Protein AF-A0A4Q4C823-F1 (afdb_monomer_lite)

Secondary structure (DSSP, 8-state):
----EEETTEEHHHHHHHHHHHHHHHHHHHHHHHGGGSS-S-B-TTSPBPS---SSPPPPP-----GGG--

Sequence (71 aa):
MVGVTFFGNFDLASLAIWLFWGFFAVLIYYLQTENMREGFPFENEDGTAASNQSVFPLPKPKTFNLPMGRG

Radius of gyration: 21.66 Å; chains: 1; bounding box: 44×40×58 Å

pLDDT: mean 91.81, std 9.26, range [48.44, 98.75]

Structure (mmCIF, N/CA/C/O backbone):
data_AF-A0A4Q4C823-F1
#
_entry.id   AF-A0A4Q4C823-F1
#
loop_
_atom_site.group_PDB
_atom_site.id
_atom_site.type_symbol
_atom_site.label_atom_id
_atom_site.label_alt_id
_atom_site.label_comp_id
_atom_site.label_asym_id
_atom_site.label_entity_id
_atom_site.label_seq_id
_atom_site.pdbx_PDB_ins_code
_atom_site.Cartn_x
_atom_site.Cartn_y
_atom_site.Cartn_z
_atom_site.occupancy
_atom_site.B_iso_or_equiv
_atom_site.auth_seq_id
_atom_site.auth_comp_id
_atom_site.auth_asym_id
_atom_site.auth_atom_id
_atom_site.pdbx_PDB_model_num
ATOM 1 N N . MET A 1 1 ? 27.545 -9.577 -32.125 1.00 48.44 1 MET A N 1
ATOM 2 C CA . MET A 1 1 ? 26.726 -9.232 -30.945 1.00 48.44 1 MET A CA 1
ATOM 3 C C . MET A 1 1 ? 25.434 -8.624 -31.445 1.00 48.44 1 MET A C 1
ATOM 5 O O . MET A 1 1 ? 25.500 -7.664 -32.199 1.00 48.44 1 MET A O 1
ATOM 9 N N . VAL A 1 2 ? 24.293 -9.233 -31.128 1.00 56.88 2 VAL A N 1
ATOM 10 C CA . VAL A 1 2 ? 22.974 -8.688 -31.484 1.00 56.88 2 VAL A CA 1
ATOM 11 C C . VAL A 1 2 ? 22.754 -7.427 -30.642 1.00 56.88 2 VAL A C 1
ATOM 13 O O . VAL A 1 2 ? 23.036 -7.448 -29.446 1.00 56.88 2 VAL A O 1
ATOM 16 N N . GLY A 1 3 ? 22.340 -6.323 -31.268 1.00 62.94 3 GLY A N 1
ATOM 17 C CA . GLY A 1 3 ? 22.095 -5.056 -30.578 1.00 62.94 3 GLY A CA 1
ATOM 18 C C . GLY A 1 3 ? 20.994 -5.219 -29.533 1.00 62.94 3 GLY A C 1
ATOM 19 O O . GLY A 1 3 ? 19.874 -5.581 -29.870 1.00 62.94 3 GLY A O 1
ATOM 20 N N . VAL A 1 4 ? 21.331 -4.987 -28.266 1.00 72.81 4 VAL A N 1
ATOM 21 C CA . VAL A 1 4 ? 20.394 -5.039 -27.128 1.00 72.81 4 VAL A CA 1
ATOM 22 C C . VAL A 1 4 ? 19.618 -3.730 -26.942 1.00 72.81 4 VAL A C 1
ATOM 24 O O . VAL A 1 4 ? 18.753 -3.644 -26.074 1.00 72.81 4 VAL A O 1
ATOM 27 N N . THR A 1 5 ? 19.938 -2.711 -27.742 1.00 78.50 5 THR A N 1
ATOM 28 C CA . THR A 1 5 ? 19.379 -1.364 -27.663 1.00 78.50 5 THR A CA 1
ATOM 29 C C . THR A 1 5 ? 18.128 -1.223 -28.531 1.00 78.50 5 THR A C 1
ATOM 31 O O . THR A 1 5 ? 18.134 -1.561 -29.714 1.00 78.50 5 THR A O 1
ATOM 34 N N . PHE A 1 6 ? 17.048 -0.706 -27.942 1.00 74.81 6 PHE A N 1
ATOM 35 C CA . PHE A 1 6 ? 15.751 -0.518 -28.604 1.00 74.81 6 PHE A CA 1
ATOM 36 C C . PHE A 1 6 ? 15.573 0.898 -29.167 1.00 74.81 6 PHE A C 1
ATOM 38 O O . PHE A 1 6 ? 15.005 1.063 -30.243 1.00 74.81 6 PHE A O 1
ATOM 45 N N . PHE A 1 7 ? 16.051 1.927 -28.455 1.00 81.69 7 PHE A N 1
ATOM 46 C CA . PHE A 1 7 ? 16.026 3.322 -28.908 1.00 81.69 7 PHE A CA 1
ATOM 47 C C . PHE A 1 7 ? 17.171 4.123 -28.275 1.00 81.69 7 PHE A C 1
ATOM 49 O O . PHE A 1 7 ? 17.375 4.080 -27.064 1.00 81.69 7 PHE A O 1
ATOM 56 N N . GLY A 1 8 ? 17.935 4.862 -29.086 1.00 84.31 8 GLY A N 1
ATOM 57 C CA . GLY A 1 8 ? 19.133 5.565 -28.610 1.00 84.31 8 GLY A CA 1
ATOM 58 C C . GLY A 1 8 ? 20.076 4.630 -27.836 1.00 84.31 8 GLY A C 1
ATOM 59 O O . GLY A 1 8 ? 20.479 3.592 -28.355 1.00 84.31 8 GLY A O 1
ATOM 60 N N . ASN A 1 9 ? 20.369 4.983 -26.580 1.00 85.56 9 ASN A N 1
ATOM 61 C CA . ASN A 1 9 ? 21.197 4.196 -25.653 1.00 85.56 9 ASN A CA 1
ATOM 62 C C . ASN A 1 9 ? 20.376 3.340 -24.663 1.00 85.56 9 ASN A C 1
ATOM 64 O O . ASN A 1 9 ? 20.905 2.924 -23.637 1.00 85.56 9 ASN A O 1
ATOM 68 N N . PHE A 1 10 ? 19.084 3.116 -24.914 1.00 91.69 10 PHE A N 1
ATOM 69 C CA . PHE A 1 10 ? 18.208 2.359 -24.018 1.00 91.69 10 PHE A CA 1
ATOM 70 C C . PHE A 1 10 ? 18.138 0.880 -24.406 1.00 91.69 10 PHE A C 1
ATOM 72 O O . PHE A 1 10 ? 17.834 0.558 -25.556 1.00 91.69 10 PHE A O 1
ATOM 79 N N . ASP A 1 11 ? 18.362 -0.017 -23.446 1.00 92.19 11 ASP A N 1
ATOM 80 C CA . ASP A 1 11 ? 18.366 -1.472 -23.618 1.00 92.19 11 ASP A CA 1
ATOM 81 C C . ASP A 1 11 ? 17.446 -2.198 -22.615 1.00 92.19 11 ASP A C 1
ATOM 83 O O . ASP A 1 11 ? 16.780 -1.589 -21.772 1.00 92.19 11 ASP A O 1
ATOM 87 N N . LEU A 1 12 ? 17.382 -3.531 -22.715 1.00 91.38 12 LEU A N 1
ATOM 88 C CA . LEU A 1 12 ? 16.501 -4.346 -21.867 1.00 91.38 12 LEU A CA 1
ATOM 89 C C . LEU A 1 12 ? 16.902 -4.307 -20.390 1.00 91.38 12 LEU A C 1
ATOM 91 O O . LEU A 1 12 ? 16.032 -4.340 -19.520 1.00 91.38 12 LEU A O 1
ATOM 95 N N . ALA A 1 13 ? 18.202 -4.220 -20.108 1.00 92.12 13 ALA A N 1
ATOM 96 C CA . ALA A 1 13 ? 18.711 -4.140 -18.745 1.00 92.12 13 ALA A CA 1
ATOM 97 C C . ALA A 1 13 ? 18.274 -2.829 -18.076 1.00 92.12 13 ALA A C 1
ATOM 99 O O . ALA A 1 13 ? 17.786 -2.845 -16.944 1.00 92.12 13 ALA A O 1
ATOM 100 N N . SER A 1 14 ? 18.365 -1.717 -18.808 1.00 92.50 14 SER A N 1
ATOM 101 C CA . SER A 1 14 ? 17.904 -0.398 -18.372 1.00 92.50 14 SER A CA 1
ATOM 102 C C . SER A 1 14 ? 16.400 -0.396 -18.096 1.00 92.50 14 SER A C 1
ATOM 104 O O . SER A 1 14 ? 15.964 0.096 -17.057 1.00 92.50 14 SER A O 1
ATOM 106 N N . LEU A 1 15 ? 15.590 -0.999 -18.975 1.00 93.38 15 LEU A N 1
ATOM 107 C CA . LEU A 1 15 ? 14.150 -1.138 -18.737 1.00 93.38 15 LEU A CA 1
ATOM 108 C C . LEU A 1 15 ? 13.859 -1.947 -17.469 1.00 93.38 15 LEU A C 1
ATOM 110 O O . LEU A 1 15 ? 13.065 -1.519 -16.632 1.00 93.38 15 LEU A O 1
ATOM 114 N N . ALA A 1 16 ? 14.506 -3.103 -17.325 1.00 95.88 16 ALA A N 1
ATOM 115 C CA . ALA A 1 16 ? 14.270 -4.010 -16.211 1.00 95.88 16 ALA A CA 1
ATOM 116 C C . ALA A 1 16 ? 14.578 -3.353 -14.859 1.00 95.88 16 ALA A C 1
ATOM 118 O O . ALA A 1 16 ? 13.783 -3.490 -13.929 1.00 95.88 16 ALA A O 1
ATOM 119 N N . ILE A 1 17 ? 15.680 -2.601 -14.745 1.00 96.50 17 ILE A N 1
ATOM 120 C CA . ILE A 1 17 ? 16.033 -1.950 -13.477 1.00 96.50 17 ILE A CA 1
ATOM 121 C C . ILE A 1 17 ? 15.074 -0.806 -13.120 1.00 96.50 17 ILE A C 1
ATOM 123 O O . ILE A 1 17 ? 14.712 -0.656 -11.954 1.00 96.50 17 ILE A O 1
ATOM 127 N N . TRP A 1 18 ? 14.591 -0.037 -14.100 1.00 96.94 18 TRP A N 1
ATOM 128 C CA . TRP A 1 18 ? 13.595 1.010 -13.841 1.00 96.94 18 TRP A CA 1
ATOM 129 C C . TRP A 1 18 ? 12.229 0.431 -13.462 1.00 96.94 18 TRP A C 1
ATOM 131 O O . TRP A 1 18 ? 11.585 0.934 -12.540 1.00 96.94 18 TRP A O 1
ATOM 141 N N . LEU A 1 19 ? 11.812 -0.663 -14.107 1.00 98.38 19 LEU A N 1
ATOM 142 C CA . LEU A 1 19 ? 10.609 -1.398 -13.711 1.00 98.38 19 LEU A CA 1
ATOM 143 C C . LEU A 1 19 ? 10.744 -1.992 -12.309 1.00 98.38 19 LEU A C 1
ATOM 145 O O . LEU A 1 19 ? 9.791 -1.926 -11.536 1.00 98.38 19 LEU A O 1
ATOM 149 N N . PHE A 1 20 ? 11.918 -2.522 -11.957 1.00 98.50 20 PHE A N 1
ATOM 150 C CA . PHE A 1 20 ? 12.189 -3.014 -10.609 1.00 98.50 20 PHE A CA 1
ATOM 151 C C . PHE A 1 20 ? 12.021 -1.909 -9.564 1.00 98.50 20 PHE A C 1
ATOM 153 O O . PHE A 1 20 ? 11.324 -2.123 -8.576 1.00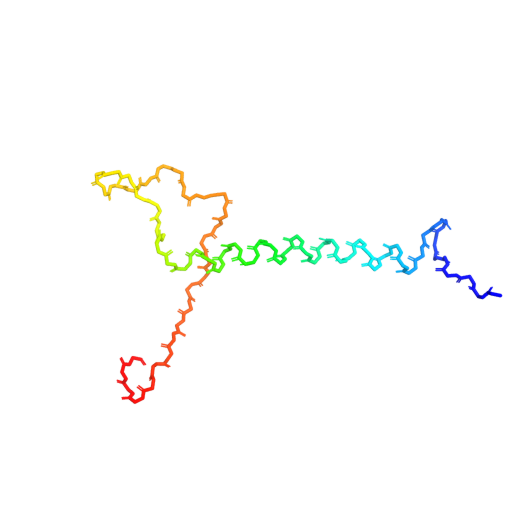 98.50 20 PHE A O 1
ATOM 160 N N . TRP A 1 21 ? 12.586 -0.719 -9.785 1.00 98.56 21 TRP A N 1
ATOM 161 C CA . TRP A 1 21 ? 12.414 0.403 -8.857 1.00 98.56 21 TRP A CA 1
ATOM 162 C C . TRP A 1 21 ? 10.957 0.862 -8.745 1.00 98.56 21 TRP A C 1
ATOM 164 O O . TRP A 1 21 ? 10.493 1.137 -7.638 1.00 98.56 21 TRP A O 1
ATOM 174 N N . GLY A 1 22 ? 10.212 0.881 -9.855 1.00 98.69 22 GLY A N 1
ATOM 175 C CA . GLY A 1 22 ? 8.773 1.155 -9.838 1.00 98.69 22 GLY A CA 1
ATOM 176 C C . GLY A 1 22 ? 7.991 0.117 -9.027 1.00 98.69 22 GLY A C 1
ATOM 177 O O . GLY A 1 22 ? 7.218 0.474 -8.138 1.00 98.69 22 GLY A O 1
ATOM 178 N N . PHE A 1 23 ? 8.243 -1.170 -9.274 1.00 98.75 23 PHE A N 1
ATOM 179 C CA . PHE A 1 23 ? 7.685 -2.273 -8.489 1.00 98.75 23 PHE A CA 1
ATOM 180 C C . PHE A 1 23 ? 8.026 -2.136 -7.003 1.00 98.75 23 PHE A C 1
ATOM 182 O O . PHE A 1 23 ? 7.148 -2.265 -6.154 1.00 98.75 23 PHE A O 1
ATOM 189 N N . PHE A 1 24 ? 9.285 -1.843 -6.684 1.00 98.75 24 PHE A N 1
ATOM 190 C CA . PHE A 1 24 ? 9.758 -1.761 -5.311 1.00 98.75 24 PHE A CA 1
ATOM 191 C C . PHE A 1 24 ? 9.110 -0.598 -4.549 1.00 98.75 24 PHE A C 1
ATOM 193 O O . PHE A 1 24 ? 8.695 -0.775 -3.405 1.00 98.75 24 PHE A O 1
ATOM 200 N N . ALA A 1 25 ? 8.926 0.561 -5.188 1.00 98.50 25 ALA A N 1
ATOM 201 C CA . ALA A 1 25 ? 8.189 1.678 -4.598 1.00 98.50 25 ALA A CA 1
ATOM 202 C C . ALA A 1 25 ? 6.727 1.304 -4.283 1.00 98.50 25 ALA A C 1
ATOM 204 O O . ALA A 1 25 ? 6.231 1.590 -3.190 1.00 98.50 25 ALA A O 1
ATOM 205 N N . VAL A 1 26 ? 6.052 0.607 -5.205 1.00 98.38 26 VAL A N 1
ATOM 206 C CA . VAL A 1 26 ? 4.686 0.099 -4.985 1.00 98.38 26 VAL A CA 1
ATOM 207 C C . VAL A 1 26 ? 4.654 -0.951 -3.870 1.00 98.38 26 VAL A C 1
ATOM 209 O O . VAL A 1 26 ? 3.731 -0.949 -3.057 1.00 98.38 26 VAL A O 1
ATOM 212 N N . LEU A 1 27 ? 5.666 -1.817 -3.785 1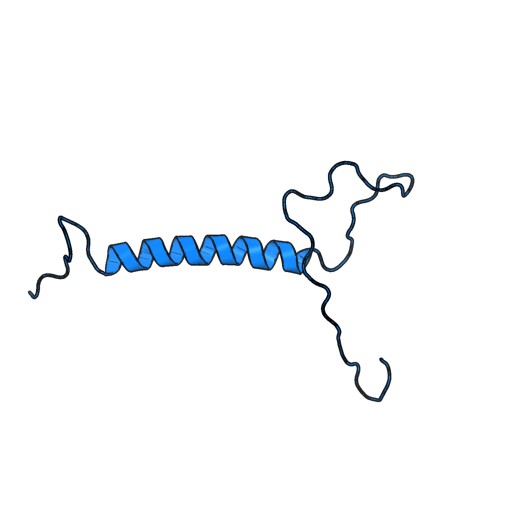.00 98.44 27 LEU A N 1
ATOM 213 C CA . LEU A 1 27 ? 5.785 -2.815 -2.723 1.00 98.44 27 LEU A CA 1
ATOM 214 C C . LEU A 1 27 ? 5.919 -2.159 -1.343 1.00 98.44 27 LEU A C 1
ATOM 216 O O . LEU A 1 27 ? 5.239 -2.584 -0.411 1.00 98.44 27 LEU A O 1
ATOM 220 N N . ILE A 1 28 ? 6.742 -1.115 -1.211 1.00 98.00 28 ILE A N 1
ATOM 221 C CA . ILE A 1 28 ? 6.870 -0.357 0.043 1.00 98.00 28 ILE A CA 1
ATOM 222 C C . ILE A 1 28 ? 5.517 0.234 0.445 1.00 98.00 28 ILE A C 1
ATOM 224 O O . ILE A 1 28 ? 5.098 0.060 1.587 1.00 98.00 28 ILE A O 1
ATOM 228 N N . TYR A 1 29 ? 4.814 0.879 -0.493 1.00 97.31 29 TYR A N 1
ATOM 229 C CA . TYR A 1 29 ? 3.475 1.418 -0.241 1.00 97.31 29 TYR A CA 1
ATOM 230 C C . TYR A 1 29 ? 2.508 0.326 0.243 1.00 97.31 29 TYR A C 1
ATOM 232 O O . TYR A 1 29 ? 1.849 0.491 1.269 1.00 97.31 29 TYR A O 1
ATOM 240 N N . TYR A 1 30 ? 2.462 -0.815 -0.450 1.00 97.50 30 TYR A N 1
ATOM 241 C CA . TYR A 1 30 ? 1.594 -1.934 -0.085 1.00 97.50 30 TYR A CA 1
ATOM 242 C C . TYR A 1 30 ? 1.894 -2.455 1.326 1.00 97.50 30 TYR A C 1
ATOM 244 O O . TYR A 1 30 ? 0.991 -2.527 2.160 1.00 97.50 30 TYR A O 1
ATOM 252 N N . LEU A 1 31 ? 3.162 -2.759 1.619 1.00 97.88 31 LEU A N 1
ATOM 253 C CA . LEU A 1 31 ? 3.572 -3.278 2.925 1.00 97.88 31 LEU A CA 1
ATOM 254 C C . LEU A 1 31 ? 3.296 -2.279 4.047 1.00 97.88 31 LEU A C 1
ATOM 256 O O . LEU A 1 31 ? 2.813 -2.674 5.106 1.00 97.88 31 LEU A O 1
ATO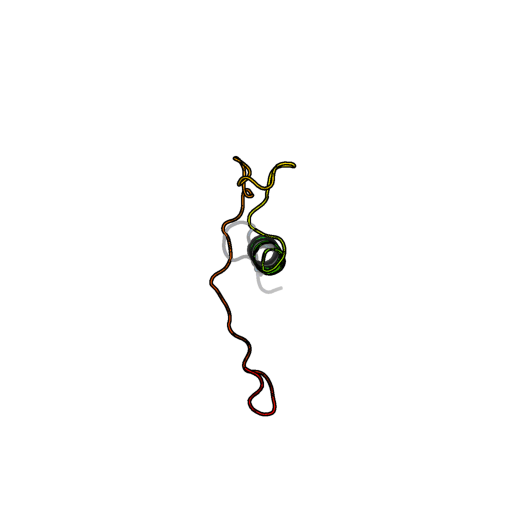M 260 N N . GLN A 1 32 ? 3.543 -0.991 3.808 1.00 97.00 32 GLN A N 1
ATOM 261 C CA . GLN A 1 32 ? 3.238 0.046 4.783 1.00 97.00 32 GLN A CA 1
ATOM 262 C C . GLN A 1 32 ? 1.743 0.077 5.111 1.00 97.00 32 GLN A C 1
ATOM 264 O O . GLN A 1 32 ? 1.396 0.109 6.287 1.00 97.00 32 GLN A O 1
ATOM 269 N N . THR A 1 33 ? 0.859 -0.004 4.111 1.00 96.31 33 THR A N 1
ATOM 270 C CA . THR A 1 33 ? -0.591 -0.055 4.368 1.00 96.31 33 THR A CA 1
ATOM 271 C C . THR A 1 33 ? -1.030 -1.347 5.067 1.00 96.31 33 THR A C 1
ATOM 273 O O . THR A 1 33 ? -1.884 -1.294 5.945 1.00 96.31 33 THR A O 1
ATOM 276 N N . GLU A 1 34 ? -0.438 -2.506 4.755 1.00 97.25 34 GLU A N 1
ATOM 277 C CA . GLU A 1 34 ? -0.767 -3.768 5.443 1.00 97.25 34 GLU A CA 1
ATOM 278 C C . GLU A 1 34 ? -0.307 -3.780 6.910 1.00 97.25 34 GLU A C 1
ATOM 280 O O . GLU A 1 34 ? -0.992 -4.365 7.749 1.00 97.25 34 GLU A O 1
ATOM 285 N N . ASN A 1 35 ? 0.795 -3.098 7.244 1.00 96.50 35 ASN A N 1
ATOM 286 C CA . ASN A 1 35 ? 1.244 -2.924 8.631 1.00 96.50 35 ASN A CA 1
ATOM 287 C C . ASN A 1 35 ? 0.287 -2.051 9.465 1.00 96.50 35 ASN A C 1
ATOM 289 O O . ASN A 1 35 ? 0.354 -2.081 10.689 1.00 96.50 35 ASN A O 1
ATOM 293 N N . MET A 1 36 ? -0.619 -1.302 8.825 1.00 95.69 36 MET A N 1
ATOM 294 C CA . MET A 1 36 ? -1.598 -0.423 9.481 1.00 95.69 36 MET A CA 1
ATOM 295 C C . MET A 1 36 ? -2.936 -1.122 9.791 1.00 95.69 36 MET A C 1
ATOM 297 O O . MET A 1 36 ? -3.953 -0.459 9.984 1.00 95.69 36 MET A O 1
ATOM 301 N N . ARG A 1 37 ? -2.979 -2.463 9.799 1.00 96.12 37 ARG A N 1
ATOM 302 C CA . ARG A 1 37 ? -4.203 -3.228 10.116 1.00 96.12 37 ARG A CA 1
ATOM 303 C C . ARG A 1 37 ? -4.545 -3.266 11.604 1.00 96.12 37 ARG A C 1
ATOM 305 O O . ARG A 1 37 ? -5.693 -3.533 11.931 1.00 96.12 37 ARG A O 1
ATOM 312 N N . GLU A 1 38 ? -3.571 -2.999 12.464 1.00 94.56 38 GLU A N 1
ATOM 313 C CA . GLU A 1 38 ? -3.702 -3.025 13.920 1.00 94.56 38 GLU A CA 1
ATOM 314 C C . GLU A 1 38 ? -3.101 -1.744 14.509 1.00 94.56 38 GLU A C 1
ATOM 316 O O . GLU A 1 38 ? -2.105 -1.236 13.993 1.00 94.56 38 GLU A O 1
ATOM 321 N N . GLY A 1 39 ? -3.691 -1.223 15.589 1.00 92.62 39 GLY A N 1
ATOM 322 C CA . GLY A 1 39 ? -3.203 -0.011 16.267 1.00 92.62 39 GLY A CA 1
ATOM 323 C C . GLY A 1 39 ? -3.504 1.312 15.548 1.00 92.62 39 GLY A C 1
ATOM 324 O O . GLY A 1 39 ? -2.922 2.334 15.897 1.00 92.62 39 GLY A O 1
ATOM 325 N N . PHE A 1 40 ? -4.398 1.293 14.554 1.00 92.56 40 PHE A N 1
ATOM 326 C CA . PHE A 1 40 ? -4.920 2.475 13.867 1.00 92.56 40 PHE A CA 1
ATOM 327 C C . PHE A 1 40 ? -6.441 2.580 14.061 1.00 92.56 40 PHE A C 1
ATOM 329 O O . PHE A 1 40 ? -7.101 1.539 14.145 1.00 92.56 40 PHE A O 1
ATOM 336 N N . PRO A 1 41 ? -7.033 3.791 14.046 1.00 93.38 41 PRO A N 1
ATOM 337 C CA . PRO A 1 41 ? -6.407 5.109 13.862 1.00 93.38 41 PRO A CA 1
ATOM 338 C C . PRO A 1 41 ? -5.508 5.538 15.034 1.00 93.38 41 PRO A C 1
ATOM 340 O O . PRO A 1 41 ? -5.615 5.004 16.130 1.00 93.38 41 PRO A O 1
ATOM 343 N N . PHE A 1 42 ? -4.618 6.503 14.797 1.00 92.19 42 PHE A N 1
ATOM 344 C CA . PHE A 1 42 ? -3.813 7.114 15.852 1.00 92.19 42 PHE A CA 1
ATOM 345 C C . PHE A 1 42 ? -4.691 7.905 16.824 1.00 92.19 42 PHE A C 1
ATOM 347 O O . PHE A 1 42 ? -5.612 8.620 16.413 1.00 92.19 42 PHE A O 1
ATOM 354 N N . GLU A 1 43 ? -4.345 7.834 18.102 1.00 95.44 43 GLU A N 1
ATOM 355 C CA . GLU A 1 43 ? -5.031 8.518 19.196 1.00 95.44 43 GLU A CA 1
ATOM 356 C C . GLU A 1 43 ? -4.063 9.472 19.908 1.00 95.44 43 GLU A C 1
ATOM 358 O O . GLU A 1 43 ? -2.853 9.234 19.961 1.00 95.44 43 GLU A O 1
ATOM 363 N N . ASN A 1 44 ? -4.592 10.576 20.432 1.00 94.62 44 ASN A N 1
ATOM 364 C CA . ASN A 1 44 ? -3.890 11.445 21.372 1.00 94.62 44 ASN A CA 1
ATOM 365 C C . ASN A 1 44 ? -3.855 10.779 22.763 1.00 94.62 44 ASN A C 1
ATOM 367 O O . ASN A 1 44 ? -4.549 9.796 23.016 1.00 94.62 44 ASN A O 1
ATOM 371 N N . GLU A 1 45 ? -3.094 11.340 23.705 1.00 95.50 45 GLU A N 1
ATOM 372 C CA . GLU A 1 45 ? -2.968 10.793 25.070 1.00 95.50 45 GLU A CA 1
ATOM 373 C C . GLU A 1 45 ? -4.301 10.725 25.841 1.00 95.50 45 GLU A C 1
ATOM 375 O O . GLU A 1 45 ? -4.441 9.937 26.774 1.00 95.50 45 GLU A O 1
ATOM 380 N N . ASP A 1 46 ? -5.287 11.534 25.447 1.00 95.50 46 ASP A N 1
ATOM 381 C CA . ASP A 1 46 ? -6.637 11.564 26.018 1.00 95.50 46 ASP A CA 1
ATOM 382 C C . ASP A 1 46 ? -7.625 10.599 25.329 1.00 95.50 46 ASP A C 1
A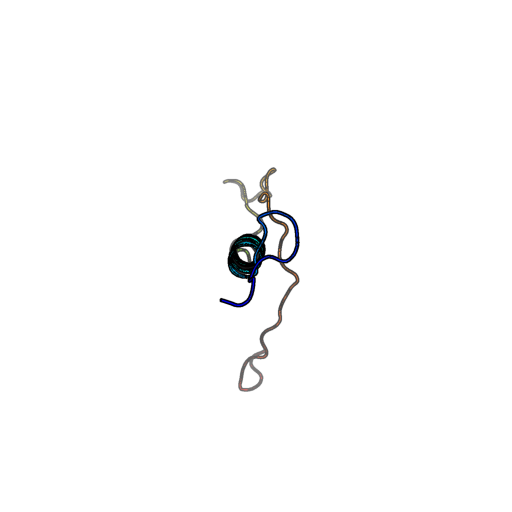TOM 384 O O . ASP A 1 46 ? -8.808 10.580 25.676 1.00 95.50 46 ASP A O 1
ATOM 388 N N . GLY A 1 47 ? -7.158 9.804 24.359 1.00 92.19 47 GLY A N 1
ATOM 389 C CA . GLY A 1 47 ? -7.964 8.851 23.590 1.00 92.19 47 GLY A CA 1
ATOM 390 C C . GLY A 1 47 ? -8.785 9.479 22.458 1.00 92.19 47 GLY A C 1
ATOM 391 O O . GLY A 1 47 ? -9.569 8.790 21.806 1.00 92.19 47 GLY A O 1
ATOM 392 N N . THR A 1 48 ? -8.647 10.783 22.199 1.00 95.62 48 THR A N 1
ATOM 393 C CA . THR A 1 48 ? -9.273 11.411 21.025 1.00 95.62 48 THR A CA 1
ATOM 394 C C . THR A 1 48 ? -8.499 11.082 19.748 1.00 95.62 48 THR A C 1
ATOM 396 O O . THR A 1 48 ? -7.297 10.835 19.782 1.00 95.62 48 THR A O 1
ATOM 399 N N . ALA A 1 49 ? -9.163 11.096 18.590 1.00 92.62 49 ALA A N 1
ATOM 400 C CA . ALA A 1 49 ? -8.490 10.833 17.319 1.00 92.62 49 ALA A CA 1
ATOM 401 C C . ALA A 1 49 ? -7.405 11.890 17.034 1.00 92.62 49 ALA A C 1
ATOM 403 O O . ALA A 1 49 ? -7.674 13.096 17.046 1.00 92.62 49 ALA A O 1
ATOM 404 N N . ALA A 1 50 ? -6.189 11.439 16.720 1.00 93.19 50 ALA A N 1
ATOM 405 C CA . ALA A 1 50 ? -5.101 12.328 16.336 1.00 93.19 50 ALA A CA 1
ATOM 406 C C . ALA A 1 50 ? -5.439 13.076 15.034 1.00 93.19 50 ALA A C 1
ATOM 408 O O . ALA A 1 50 ? -6.035 12.519 14.107 1.00 93.19 50 ALA A O 1
ATOM 409 N N . SER A 1 51 ? -5.029 14.341 14.929 1.00 91.44 51 SER A N 1
ATOM 410 C CA . SER A 1 51 ? -5.309 15.178 13.750 1.00 91.44 51 SER A CA 1
ATOM 411 C C . SER A 1 51 ? -4.573 14.719 12.486 1.00 91.4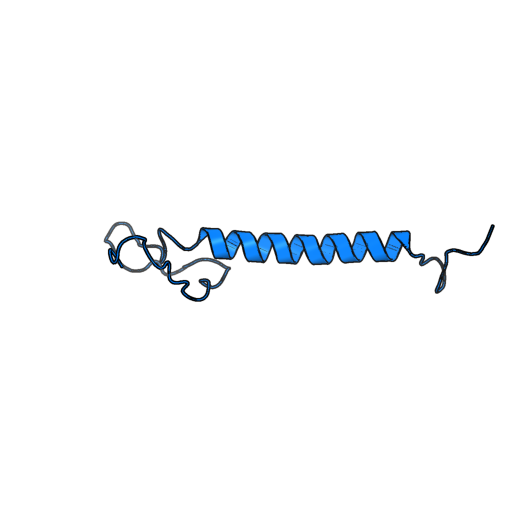4 51 SER A C 1
ATOM 413 O O . SER A 1 51 ? -5.034 14.976 11.375 1.00 91.44 51 SER A O 1
ATOM 415 N N . ASN A 1 52 ? -3.445 14.022 12.645 1.00 89.50 52 ASN A N 1
ATOM 416 C CA . ASN A 1 52 ? -2.666 13.443 11.557 1.00 89.50 52 ASN A CA 1
ATOM 417 C C . ASN A 1 52 ? -2.608 11.920 11.716 1.00 89.50 52 ASN A C 1
ATOM 419 O O . ASN A 1 52 ? -2.014 11.417 12.664 1.00 89.50 52 ASN A O 1
ATOM 423 N N . GLN A 1 53 ? -3.231 11.202 10.782 1.00 87.12 53 GLN A N 1
ATOM 424 C CA . GLN A 1 53 ? -3.498 9.763 10.879 1.00 87.12 53 GLN A CA 1
ATOM 425 C C . GLN A 1 53 ? -2.482 8.870 10.155 1.00 87.12 53 GLN A C 1
ATOM 427 O O . GLN A 1 53 ? -2.553 7.655 10.299 1.00 87.12 53 GLN A O 1
ATOM 432 N N . SER A 1 54 ? -1.558 9.469 9.393 1.00 86.88 54 SER A N 1
ATOM 433 C CA . SER A 1 54 ? -0.563 8.866 8.481 1.00 86.88 54 SER A CA 1
ATOM 434 C C . SER A 1 54 ? -0.660 9.537 7.109 1.00 86.88 54 SER A C 1
ATOM 436 O O . SER A 1 54 ? -1.710 10.032 6.703 1.00 86.88 54 SER A O 1
ATOM 438 N N . VAL A 1 55 ? 0.446 9.522 6.365 1.00 91.88 55 VAL A N 1
ATOM 439 C CA . VAL A 1 55 ? 0.480 9.924 4.948 1.00 91.88 55 VAL A CA 1
ATOM 440 C C . VAL A 1 55 ? -0.109 8.852 4.023 1.00 91.88 55 VAL A C 1
ATOM 442 O O . VAL A 1 55 ? -0.401 9.131 2.863 1.00 91.88 55 VAL A O 1
ATOM 445 N N . PHE A 1 56 ? -0.277 7.627 4.528 1.00 93.06 56 PHE A N 1
ATOM 446 C CA . PHE A 1 56 ? -0.842 6.499 3.796 1.00 93.06 56 PHE A CA 1
ATOM 447 C C . PHE A 1 56 ? -2.294 6.251 4.221 1.00 93.06 56 PHE A C 1
ATOM 449 O O . PHE A 1 56 ? -2.600 6.334 5.412 1.00 93.06 56 PHE A O 1
ATOM 456 N N . PRO A 1 57 ? -3.194 5.923 3.281 1.00 93.50 57 PRO A N 1
ATOM 457 C CA . PRO A 1 57 ? -4.565 5.569 3.618 1.00 93.50 57 PRO A CA 1
ATOM 458 C C . PRO A 1 57 ? -4.628 4.204 4.313 1.00 93.50 57 PRO A C 1
ATOM 460 O O . PRO A 1 57 ? -3.789 3.331 4.081 1.00 93.50 57 PRO A O 1
ATOM 463 N N . LEU A 1 58 ? -5.669 3.994 5.121 1.00 93.25 58 LEU A N 1
ATOM 464 C CA . LEU A 1 58 ? -5.931 2.685 5.716 1.00 93.25 58 LEU A CA 1
ATOM 465 C C . LEU A 1 58 ? -6.290 1.653 4.634 1.00 93.25 58 LEU A C 1
ATOM 467 O O . LEU A 1 58 ? -7.002 1.978 3.675 1.00 93.25 58 LEU A O 1
ATOM 471 N N . PRO A 1 59 ? -5.824 0.399 4.773 1.00 95.69 59 PRO A N 1
ATOM 472 C CA . PRO A 1 59 ? -6.136 -0.650 3.816 1.00 95.69 59 PRO A CA 1
ATOM 473 C C . PRO A 1 59 ? -7.618 -1.031 3.896 1.00 95.69 59 PRO A C 1
ATOM 475 O O . PRO A 1 59 ? -8.270 -0.912 4.934 1.00 95.69 59 PRO A O 1
ATOM 478 N N . LYS A 1 60 ? -8.151 -1.593 2.806 1.00 96.06 60 LYS A N 1
ATOM 479 C CA . LYS A 1 60 ? -9.493 -2.191 2.827 1.00 96.06 60 LYS A CA 1
ATOM 480 C C . LYS A 1 60 ? -9.564 -3.295 3.907 1.00 96.06 60 LYS A C 1
ATOM 482 O O . LYS A 1 60 ? -8.613 -4.091 4.020 1.00 96.06 60 LYS A O 1
ATOM 487 N N . PRO A 1 61 ? -10.680 -3.396 4.660 1.00 96.19 61 PRO A N 1
ATOM 488 C CA . PRO A 1 61 ? -10.878 -4.475 5.619 1.00 96.19 61 PRO A CA 1
ATOM 489 C C . PRO A 1 61 ? -10.726 -5.851 4.966 1.00 96.19 61 PRO A C 1
ATOM 491 O O . PRO A 1 61 ? -11.185 -6.083 3.843 1.00 96.19 61 PRO A O 1
ATOM 494 N N . LYS A 1 62 ? -10.067 -6.756 5.687 1.00 95.88 62 LYS A N 1
ATOM 495 C CA . LYS A 1 62 ? -9.912 -8.171 5.342 1.00 95.88 62 LYS A CA 1
ATOM 496 C C . LYS A 1 62 ? -10.514 -8.984 6.481 1.00 95.88 62 LYS A C 1
ATOM 498 O O . LYS A 1 62 ? -10.320 -8.635 7.639 1.00 95.88 62 LYS A O 1
ATOM 503 N N . THR A 1 63 ? -11.212 -10.058 6.142 1.00 96.12 63 THR A N 1
ATOM 504 C CA . THR A 1 63 ? -11.846 -10.947 7.119 1.00 96.12 63 THR A CA 1
ATOM 505 C C . THR A 1 63 ? -11.093 -12.268 7.166 1.00 96.12 63 THR A C 1
ATOM 507 O O . THR A 1 63 ? -10.762 -12.832 6.122 1.00 96.12 63 THR A O 1
ATOM 510 N N . PHE A 1 64 ? -10.824 -12.751 8.377 1.00 95.00 64 PHE A N 1
ATOM 511 C CA . PHE A 1 64 ? -10.303 -14.092 8.610 1.00 95.00 64 PHE A CA 1
ATOM 512 C C . PHE A 1 64 ? -11.459 -15.010 8.996 1.00 95.00 64 PHE A C 1
ATOM 514 O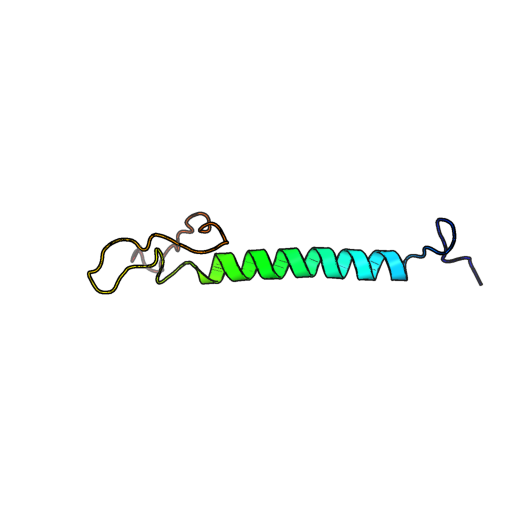 O . PHE A 1 64 ? -12.175 -14.709 9.942 1.00 95.00 64 PHE A O 1
ATOM 521 N N . ASN A 1 65 ? -11.610 -16.129 8.288 1.00 95.62 65 ASN A N 1
ATOM 522 C CA . ASN A 1 65 ? -12.529 -17.192 8.690 1.00 95.62 65 ASN A CA 1
ATOM 523 C C . ASN A 1 65 ? -11.788 -18.102 9.668 1.00 95.62 65 ASN A C 1
ATOM 525 O O . ASN A 1 65 ? -10.784 -18.727 9.303 1.00 95.62 65 ASN A O 1
ATOM 529 N N . LEU A 1 66 ? -12.247 -18.149 10.911 1.00 96.44 66 LEU A N 1
ATOM 530 C CA . LEU A 1 66 ? -11.591 -18.888 11.973 1.00 96.44 66 LEU A CA 1
ATOM 531 C C . LEU A 1 66 ? -11.995 -20.372 11.923 1.00 96.44 66 LEU A C 1
ATOM 533 O O . LEU A 1 66 ? -13.156 -20.716 11.683 1.00 96.44 66 LEU A O 1
ATOM 537 N N . PRO A 1 67 ? -11.057 -21.299 12.181 1.00 96.31 67 PRO A N 1
ATOM 538 C CA . PRO A 1 67 ? -11.377 -22.720 12.222 1.00 96.31 67 PRO A CA 1
ATOM 539 C C . PRO A 1 67 ? -12.434 -23.058 13.282 1.00 96.31 67 PRO A C 1
ATOM 541 O O . PRO A 1 67 ? -12.531 -22.404 14.321 1.00 96.31 67 PRO A O 1
ATOM 544 N N . MET A 1 68 ? -13.165 -24.154 13.054 1.00 95.31 68 MET A N 1
ATOM 545 C CA . MET A 1 68 ? -14.115 -24.739 14.014 1.00 95.31 68 MET A CA 1
ATOM 546 C C . MET A 1 68 ? -15.291 -23.823 14.400 1.00 95.31 68 MET A C 1
ATOM 548 O O . MET A 1 68 ? -15.815 -23.935 15.504 1.00 95.31 68 MET A O 1
ATOM 552 N N . GLY A 1 69 ? -15.707 -22.917 13.508 1.00 92.12 69 GLY A N 1
ATOM 553 C CA . GLY A 1 69 ? -16.870 -22.049 13.737 1.00 92.12 69 GLY A CA 1
ATOM 554 C C . GLY A 1 69 ? -16.650 -21.004 14.832 1.00 92.12 69 GLY A C 1
ATOM 555 O O . GLY A 1 69 ? -17.597 -20.601 15.501 1.00 92.12 69 GLY A O 1
ATOM 556 N N . ARG A 1 70 ? -15.396 -20.592 15.047 1.00 92.75 70 ARG A N 1
ATOM 557 C CA . ARG A 1 70 ? -15.024 -19.604 16.072 1.00 92.75 70 ARG A CA 1
ATOM 558 C C . ARG A 1 70 ? -15.153 -18.152 15.597 1.00 92.75 70 ARG A C 1
ATOM 560 O O . ARG A 1 70 ? -14.885 -17.253 16.389 1.00 92.75 70 ARG A O 1
ATOM 567 N N . GLY A 1 71 ? -15.525 -17.950 14.332 1.00 83.25 71 GLY A N 1
ATOM 568 C CA . GLY A 1 71 ? -15.627 -16.663 13.642 1.00 83.25 71 GLY A CA 1
ATOM 569 C C . GLY A 1 71 ? -15.431 -16.814 12.145 1.00 83.25 71 GLY A C 1
ATOM 570 O O . GLY A 1 71 ? -14.823 -17.828 11.739 1.00 83.25 71 GLY A O 1
#

Foldseek 3Di:
DPDQADDDPDGPVNVVVVVVVVVVVVVVLVVVQVVQPPPDQDADPVRHGDPQRDPHDHDDDDDDDDPPRPD